Protein AF-N2BM68-F1 (afdb_monomer_lite)

Radius of gyration: 19.88 Å; chains: 1; bounding box: 50×11×54 Å

InterPro domains:
  IPR006119 Resolvase, N-terminal catalytic domain [PF00239] (22-64)
  IPR036162 Resolvase-like, N-terminal catalytic domain superfamily [G3DSA:3.40.50.1390] (15-65)
  IPR036162 Resolvase-like, N-terminal catalytic domain 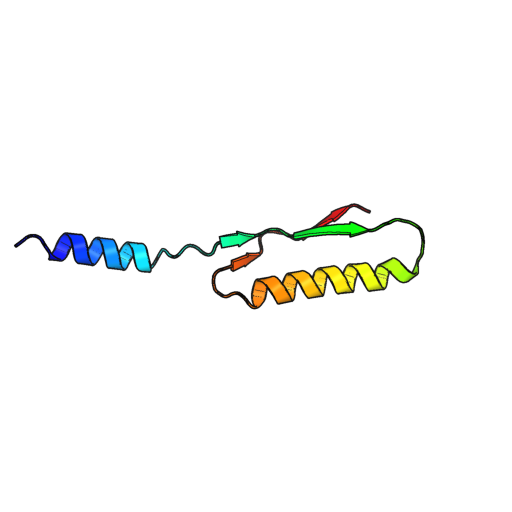superfamily [SSF53041] (21-64)

Foldseek 3Di:
DPVVVVVVVVVVVVVPLPQAEDEAEEEQDPDDPVCVVVVVVVVVVVVVVQVVDPSHDYDYYHYDD

Sequence (65 aa):
MPTLRYERLNQERNMRETKKRVAAYCRVSTDNEDQANSFESQRRYFRQYIERNPDWELYEIFAEM

pLDDT: mean 74.39, std 12.78, range [48.56, 90.38]

Structure (mmCIF, N/CA/C/O backbone):
data_AF-N2BM68-F1
#
_entry.id   AF-N2BM68-F1
#
loop_
_atom_site.group_PDB
_atom_site.id
_atom_site.type_symbol
_atom_site.label_atom_id
_atom_site.label_alt_id
_atom_site.label_comp_id
_atom_site.label_asym_id
_atom_site.label_entity_id
_atom_site.label_seq_id
_atom_site.pdbx_PDB_ins_code
_atom_site.Cartn_x
_atom_site.Cartn_y
_atom_site.Cartn_z
_atom_site.occupancy
_atom_site.B_iso_or_equiv
_atom_site.auth_seq_id
_atom_site.auth_comp_id
_atom_site.auth_asym_id
_atom_site.auth_atom_id
_atom_site.pdbx_PDB_model_num
ATOM 1 N N . MET A 1 1 ? -34.986 6.209 30.415 1.00 48.56 1 MET A N 1
ATOM 2 C CA . MET A 1 1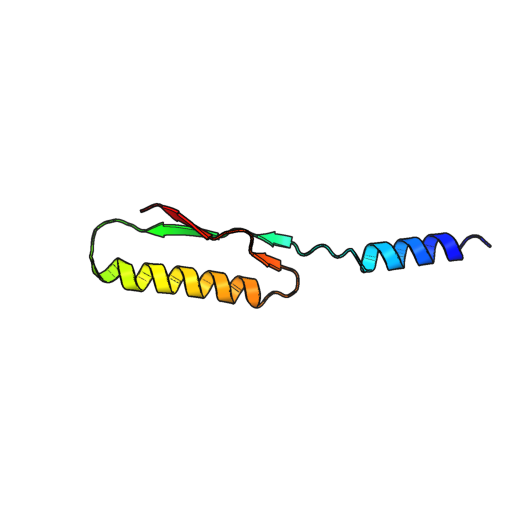 ? -33.594 6.589 30.086 1.00 48.56 1 MET A CA 1
ATOM 3 C C . MET A 1 1 ? -33.117 5.773 28.878 1.00 48.56 1 MET A C 1
ATOM 5 O O . MET A 1 1 ? -32.838 4.595 29.053 1.00 48.56 1 MET A O 1
ATOM 9 N N . PRO A 1 2 ? -33.111 6.325 27.648 1.00 55.56 2 PRO A N 1
ATOM 10 C CA . PRO A 1 2 ? -32.873 5.571 26.407 1.00 55.56 2 PRO A CA 1
ATOM 11 C C . PRO A 1 2 ? -31.407 5.576 25.909 1.00 55.56 2 PRO A C 1
ATOM 13 O O . PRO A 1 2 ? -31.162 5.343 24.726 1.00 55.56 2 PRO A O 1
ATOM 16 N N . THR A 1 3 ? -30.419 5.835 26.770 1.00 61.84 3 THR A N 1
ATOM 17 C CA . THR A 1 3 ? -29.012 6.037 26.357 1.00 61.84 3 THR A CA 1
ATOM 18 C C . THR A 1 3 ? -28.299 4.736 25.953 1.00 61.84 3 THR A C 1
ATOM 20 O O . THR A 1 3 ? -27.591 4.709 24.948 1.00 61.84 3 THR A O 1
ATOM 23 N N . LEU A 1 4 ? -28.636 3.610 26.596 1.00 67.12 4 LEU A N 1
ATOM 24 C CA . LEU A 1 4 ? -28.049 2.279 26.348 1.00 67.12 4 LEU A CA 1
ATOM 25 C C . LEU A 1 4 ? -28.168 1.768 24.899 1.00 67.12 4 LEU A C 1
ATOM 27 O O . LEU A 1 4 ? -27.387 0.914 24.473 1.00 67.12 4 LEU A O 1
ATOM 31 N N . ARG A 1 5 ? -29.169 2.228 24.135 1.00 66.62 5 ARG A N 1
ATOM 32 C CA . ARG A 1 5 ? -29.333 1.845 22.720 1.00 66.62 5 ARG A CA 1
ATOM 33 C C . ARG A 1 5 ? -28.432 2.676 21.808 1.00 66.62 5 ARG A C 1
ATOM 35 O O . ARG A 1 5 ? -27.862 2.128 20.871 1.00 66.62 5 ARG A O 1
ATOM 42 N N . TYR A 1 6 ? -28.295 3.970 22.091 1.00 64.38 6 TYR A N 1
ATOM 43 C CA . TYR A 1 6 ? -27.431 4.865 21.323 1.00 64.38 6 TYR A CA 1
ATOM 44 C C . TYR A 1 6 ? -25.951 4.552 21.548 1.00 64.38 6 TYR A C 1
ATOM 46 O O . TYR A 1 6 ? -25.195 4.503 20.581 1.00 64.38 6 TYR A O 1
ATOM 54 N N . GLU A 1 7 ? -25.557 4.261 22.787 1.00 74.50 7 GLU A N 1
ATOM 55 C CA . GLU A 1 7 ? -24.182 3.887 23.137 1.00 74.50 7 GLU A CA 1
ATOM 56 C C . GLU A 1 7 ? -23.755 2.581 22.445 1.00 74.50 7 GLU A C 1
ATOM 58 O O . GLU A 1 7 ? -22.703 2.545 21.806 1.00 74.50 7 GLU A O 1
ATOM 63 N N . ARG A 1 8 ? -24.617 1.547 22.444 1.00 70.44 8 ARG A N 1
ATOM 64 C CA . ARG A 1 8 ? -24.358 0.287 21.718 1.00 70.44 8 ARG A CA 1
ATOM 65 C C . ARG A 1 8 ? -24.198 0.487 20.212 1.00 70.44 8 ARG A C 1
ATOM 67 O O . ARG A 1 8 ? -23.224 0.012 19.642 1.00 70.44 8 ARG A O 1
ATOM 74 N N . LEU A 1 9 ? -25.092 1.251 19.581 1.00 69.31 9 LEU A N 1
ATOM 75 C CA . LEU A 1 9 ? -25.003 1.554 18.147 1.00 69.31 9 LEU A CA 1
ATOM 76 C C . LEU A 1 9 ? -23.749 2.362 17.786 1.00 69.31 9 LEU A C 1
ATOM 78 O O . LEU A 1 9 ? -23.300 2.325 16.640 1.00 69.31 9 LEU A O 1
ATOM 82 N N . ASN A 1 10 ? -23.207 3.140 18.724 1.00 67.38 10 ASN A N 1
ATOM 83 C CA . ASN A 1 10 ? -21.968 3.881 18.519 1.00 67.38 10 ASN A CA 1
ATOM 84 C C . ASN A 1 10 ? -20.740 2.971 18.667 1.00 67.38 10 ASN A C 1
ATOM 86 O O . ASN A 1 10 ? -19.834 3.059 17.846 1.00 67.38 10 ASN A O 1
ATOM 90 N N . GLN A 1 11 ? -20.747 2.046 19.634 1.00 65.06 11 GLN A N 1
ATOM 91 C CA . GLN A 1 11 ? -19.732 0.992 19.774 1.00 65.06 11 GLN A CA 1
ATOM 92 C C . GLN A 1 11 ? -19.680 0.072 18.544 1.00 65.06 11 GLN A C 1
ATOM 94 O O . GLN A 1 11 ? -18.601 -0.198 18.025 1.00 65.06 11 GLN A O 1
ATOM 99 N N . GLU A 1 12 ? -20.836 -0.355 18.028 1.00 62.72 12 GLU A N 1
ATOM 100 C CA . GLU A 1 12 ? -20.919 -1.187 16.820 1.00 62.72 12 GLU A CA 1
ATOM 101 C C . GLU A 1 12 ? -20.462 -0.443 15.557 1.00 62.72 12 GLU A C 1
ATOM 103 O O . GLU A 1 12 ? -19.867 -1.046 14.666 1.00 62.72 12 GLU A O 1
ATOM 108 N N . ARG A 1 13 ? -20.718 0.870 15.464 1.00 62.00 13 ARG A N 1
ATOM 109 C CA . ARG A 1 13 ? -20.219 1.703 14.357 1.00 62.00 13 ARG A CA 1
ATOM 110 C C . ARG A 1 13 ? -18.717 1.947 14.441 1.00 62.00 13 ARG A C 1
ATOM 112 O O . ARG A 1 13 ? -18.066 1.926 13.408 1.00 62.00 13 ARG A O 1
ATOM 119 N N . ASN A 1 14 ? -18.176 2.115 15.644 1.00 55.53 14 ASN A N 1
ATOM 120 C CA . ASN A 1 14 ? -16.739 2.267 15.869 1.00 55.53 14 ASN A CA 1
ATOM 121 C C . ASN A 1 14 ? -15.974 0.958 15.566 1.00 55.53 14 ASN A C 1
ATOM 123 O O . ASN A 1 14 ? -14.890 0.987 15.006 1.00 55.53 14 ASN A O 1
ATOM 127 N N . MET A 1 15 ? -16.590 -0.211 15.789 1.00 55.94 15 MET A N 1
ATOM 128 C CA . MET A 1 15 ? -16.050 -1.498 15.311 1.00 55.94 15 MET A CA 1
ATOM 129 C C . MET A 1 15 ? -16.078 -1.653 13.781 1.00 55.94 15 MET A C 1
ATOM 131 O O . MET A 1 15 ? -15.390 -2.515 13.240 1.00 55.94 15 MET A O 1
ATOM 135 N N . ARG A 1 16 ? -16.875 -0.839 13.079 1.00 57.03 16 ARG A N 1
ATOM 136 C CA . ARG A 1 16 ? -16.964 -0.795 11.614 1.00 57.03 16 ARG A CA 1
ATOM 137 C C . ARG A 1 16 ? -16.278 0.445 11.049 1.00 57.03 16 ARG A C 1
ATOM 139 O O . ARG A 1 16 ? -16.761 1.002 10.064 1.00 57.03 16 ARG A O 1
ATOM 146 N N . GLU A 1 17 ? -15.152 0.866 11.622 1.00 63.72 17 GLU A N 1
ATOM 14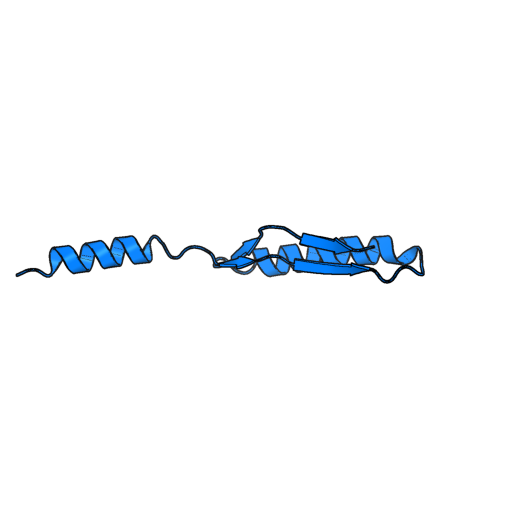7 C CA . GLU A 1 17 ? -14.187 1.669 10.868 1.00 63.72 17 GLU A CA 1
ATOM 148 C C . GLU A 1 17 ? -13.639 0.796 9.731 1.00 63.72 17 GLU A C 1
ATOM 150 O O . GLU A 1 17 ? -12.605 0.139 9.819 1.00 63.72 17 GLU A O 1
ATOM 155 N N . THR A 1 18 ? -14.440 0.681 8.671 1.00 73.81 18 THR A N 1
ATOM 156 C CA . THR A 1 18 ? -14.099 -0.055 7.465 1.00 73.81 18 THR A CA 1
ATOM 157 C C . THR A 1 18 ? -12.880 0.607 6.866 1.00 73.81 18 THR A C 1
ATOM 159 O O . THR A 1 18 ? -12.943 1.778 6.479 1.00 73.81 18 THR A O 1
ATOM 162 N N . LYS A 1 19 ? -11.791 -0.157 6.779 1.00 81.7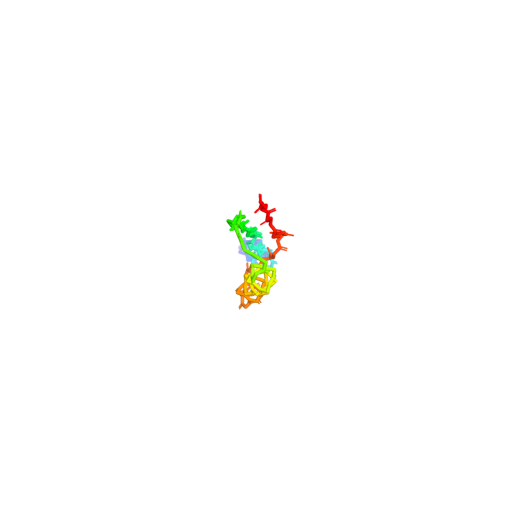5 19 LYS A N 1
ATOM 163 C CA . LYS A 1 19 ? -10.575 0.281 6.108 1.00 81.75 19 LYS A CA 1
ATOM 164 C C . LYS A 1 19 ? -10.925 0.836 4.730 1.00 81.75 19 LYS A C 1
ATOM 166 O O . LYS A 1 19 ? -11.712 0.248 3.983 1.00 81.75 19 LYS A O 1
ATOM 171 N N . LYS A 1 20 ? -10.348 1.984 4.387 1.00 84.50 20 LYS A N 1
ATOM 172 C CA . LYS A 1 20 ? -10.489 2.583 3.064 1.00 84.50 20 LYS A CA 1
ATOM 173 C C . LYS A 1 20 ? -9.829 1.655 2.052 1.00 84.50 20 LYS A C 1
ATOM 175 O O . LYS A 1 20 ? -8.616 1.462 2.076 1.00 84.50 20 LYS A O 1
ATOM 180 N N . ARG A 1 21 ? -10.636 1.080 1.163 1.00 88.75 21 ARG A N 1
ATOM 181 C CA . ARG A 1 21 ? -10.143 0.257 0.056 1.00 88.75 21 ARG A CA 1
ATOM 182 C C . ARG A 1 21 ? -9.473 1.161 -0.971 1.00 88.75 21 ARG A C 1
ATOM 184 O O . ARG A 1 21 ? -10.107 2.084 -1.480 1.00 88.75 21 ARG A O 1
ATOM 191 N N . VAL A 1 22 ? -8.205 0.903 -1.258 1.00 89.62 22 VAL A N 1
ATOM 192 C CA . VAL A 1 22 ? -7.382 1.700 -2.174 1.00 89.62 22 VAL A CA 1
ATOM 193 C C . VAL A 1 22 ? -6.801 0.815 -3.273 1.00 89.62 22 VAL A C 1
ATOM 195 O O . VAL A 1 22 ? -6.476 -0.349 -3.044 1.00 89.62 22 VAL A O 1
ATOM 198 N N . ALA A 1 23 ? -6.666 1.370 -4.474 1.00 89.69 23 ALA A N 1
ATOM 199 C CA . ALA A 1 23 ? -5.991 0.738 -5.602 1.00 89.69 23 ALA A CA 1
ATOM 200 C C . ALA A 1 23 ? -4.886 1.668 -6.108 1.00 89.69 23 ALA A C 1
ATOM 202 O O . ALA A 1 23 ? -5.022 2.891 -6.033 1.00 89.69 23 ALA A O 1
ATOM 203 N N . ALA A 1 24 ? -3.797 1.092 -6.609 1.00 87.12 24 ALA A N 1
ATOM 204 C CA . ALA A 1 24 ? -2.713 1.850 -7.224 1.00 87.12 24 ALA A CA 1
ATOM 205 C C . ALA A 1 24 ? -2.689 1.585 -8.730 1.00 87.12 24 ALA A C 1
ATOM 207 O O . ALA A 1 24 ? -2.949 0.467 -9.163 1.00 87.12 24 ALA A O 1
ATOM 208 N N . TYR A 1 25 ? -2.377 2.612 -9.513 1.00 85.56 25 TYR A N 1
ATOM 209 C CA . TYR A 1 25 ? -2.222 2.517 -10.959 1.00 85.56 25 TYR A CA 1
ATOM 210 C C . TYR A 1 25 ? -0.806 2.950 -11.338 1.00 85.56 25 TYR A C 1
ATOM 212 O O . TYR A 1 25 ? -0.381 4.057 -11.002 1.00 85.56 25 TYR A O 1
ATOM 220 N N . CYS A 1 26 ? -0.078 2.070 -12.015 1.00 80.81 26 CYS A N 1
ATOM 221 C CA . CYS A 1 26 ? 1.277 2.304 -12.493 1.00 80.81 26 CYS A CA 1
ATOM 222 C C . CYS A 1 26 ? 1.280 2.297 -14.026 1.00 80.81 26 CYS A C 1
ATOM 224 O O . CYS A 1 26 ? 0.721 1.400 -14.647 1.00 80.81 26 CYS A O 1
ATOM 226 N N . ARG A 1 27 ? 1.939 3.274 -14.648 1.00 75.19 27 ARG A N 1
ATOM 227 C CA . ARG A 1 27 ? 2.145 3.308 -16.100 1.00 75.19 27 ARG A CA 1
ATOM 228 C C . ARG A 1 27 ? 3.631 3.153 -16.378 1.00 75.19 27 ARG A C 1
ATOM 230 O O . ARG A 1 27 ? 4.421 3.951 -15.875 1.00 75.19 27 ARG A O 1
ATOM 237 N N . VAL A 1 28 ? 4.000 2.144 -17.157 1.00 68.12 28 VAL A N 1
ATOM 238 C CA . VAL A 1 28 ? 5.383 1.935 -17.596 1.00 68.12 28 VAL A CA 1
ATOM 239 C C . VAL A 1 28 ? 5.518 2.528 -18.994 1.00 68.12 28 VAL A C 1
ATOM 241 O O . VAL A 1 28 ? 4.741 2.210 -19.883 1.00 68.12 28 VAL A O 1
ATOM 244 N N . SER A 1 29 ? 6.459 3.450 -19.183 1.00 64.19 29 SER A N 1
ATOM 245 C CA . SER A 1 29 ? 6.736 4.029 -20.500 1.00 64.19 29 SER A CA 1
ATOM 246 C C . SER A 1 29 ? 7.720 3.116 -21.236 1.00 64.19 29 SER A C 1
ATOM 248 O O . SER A 1 29 ? 8.861 2.945 -20.808 1.00 64.19 29 SER A O 1
ATOM 250 N N . THR A 1 30 ? 7.248 2.494 -22.307 1.00 58.22 30 THR A N 1
ATOM 251 C CA . THR A 1 30 ? 7.863 1.381 -23.039 1.00 58.22 30 THR A CA 1
ATOM 252 C C . THR A 1 30 ? 9.016 1.826 -23.960 1.00 58.22 30 THR A C 1
ATOM 254 O O . THR A 1 30 ? 8.827 1.907 -25.167 1.00 58.22 30 THR A O 1
ATOM 257 N N . ASP A 1 31 ? 10.218 2.099 -23.428 1.00 55.91 31 ASP A N 1
ATOM 258 C CA . ASP A 1 31 ? 11.400 2.309 -24.306 1.00 55.91 31 ASP A CA 1
ATOM 259 C C . ASP A 1 31 ? 12.721 1.631 -23.873 1.00 55.91 31 ASP A C 1
ATOM 261 O O . ASP A 1 31 ? 13.596 1.458 -24.710 1.00 55.91 31 ASP A O 1
ATOM 265 N N . ASN A 1 32 ? 12.894 1.138 -22.633 1.00 53.84 32 ASN A N 1
ATOM 266 C CA . ASN A 1 32 ? 14.186 0.554 -22.211 1.00 53.84 32 ASN A CA 1
ATOM 267 C C . ASN A 1 32 ? 14.064 -0.646 -21.250 1.00 53.84 32 ASN A C 1
ATOM 269 O O . ASN A 1 32 ? 13.306 -0.606 -20.285 1.00 53.84 32 ASN A O 1
ATOM 273 N N . GLU A 1 33 ? 14.889 -1.681 -21.455 1.00 55.50 33 GLU A N 1
ATOM 274 C CA . GLU A 1 33 ? 14.963 -2.918 -20.645 1.00 55.50 33 GLU A CA 1
ATOM 275 C C . GLU A 1 33 ? 15.289 -2.692 -19.148 1.00 55.50 33 GLU A C 1
ATOM 277 O O . GLU A 1 33 ? 14.877 -3.483 -18.299 1.00 55.50 33 GLU A O 1
ATOM 282 N N . ASP A 1 34 ? 15.915 -1.565 -18.781 1.00 59.00 34 ASP A N 1
ATOM 283 C CA . ASP A 1 34 ? 16.125 -1.136 -17.381 1.00 59.00 34 ASP A CA 1
ATOM 284 C C . ASP A 1 34 ? 14.811 -0.8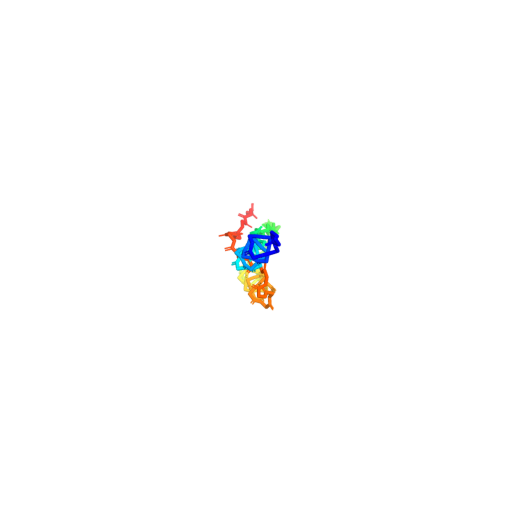89 -16.600 1.00 59.00 34 ASP A C 1
ATOM 286 O O . ASP A 1 34 ? 14.785 -0.831 -15.364 1.00 59.00 34 ASP A O 1
ATOM 290 N N . GLN A 1 35 ? 13.680 -0.769 -17.303 1.00 54.62 35 GLN A N 1
ATOM 291 C CA . GLN A 1 35 ? 12.363 -0.506 -16.720 1.00 54.62 35 GLN A CA 1
ATOM 292 C C . GLN A 1 35 ? 11.781 -1.700 -15.949 1.00 54.62 35 GLN A C 1
ATOM 294 O O . GLN A 1 35 ? 10.948 -1.487 -15.067 1.00 54.62 35 GLN A O 1
ATOM 299 N N . ALA A 1 36 ? 12.226 -2.939 -16.194 1.00 57.09 36 ALA A N 1
ATOM 300 C CA . ALA A 1 36 ? 11.731 -4.107 -15.454 1.00 57.09 36 ALA A CA 1
ATOM 301 C C . ALA A 1 36 ? 12.064 -4.017 -13.949 1.00 57.09 36 ALA A C 1
ATOM 303 O O . ALA A 1 36 ? 11.206 -4.267 -13.097 1.00 57.09 36 ALA A O 1
ATOM 304 N N . ASN A 1 37 ? 13.274 -3.545 -13.619 1.00 60.34 37 ASN A N 1
ATOM 305 C CA . ASN A 1 37 ? 13.683 -3.273 -12.236 1.00 60.34 37 ASN A CA 1
ATOM 306 C C . ASN A 1 37 ? 12.921 -2.082 -11.631 1.00 60.34 37 ASN A C 1
ATOM 308 O O . ASN A 1 37 ? 12.594 -2.079 -10.439 1.00 60.34 37 ASN A O 1
ATOM 312 N N . SER A 1 38 ? 12.591 -1.084 -12.455 1.00 67.00 38 SER A N 1
ATOM 313 C CA . SER A 1 38 ? 11.828 0.097 -12.037 1.00 67.00 38 SER A CA 1
ATOM 314 C C . SER A 1 38 ? 10.354 -0.230 -11.767 1.00 67.00 38 SER A C 1
ATOM 316 O O . SER A 1 38 ? 9.775 0.308 -10.823 1.00 67.00 38 SER A O 1
ATOM 318 N N . PHE A 1 39 ? 9.751 -1.145 -12.531 1.00 71.44 39 PHE A N 1
ATOM 319 C CA . PHE A 1 39 ? 8.365 -1.569 -12.344 1.00 71.44 39 PHE A CA 1
ATOM 320 C C . PHE A 1 39 ? 8.173 -2.369 -11.054 1.00 71.44 39 PHE A C 1
ATOM 322 O O . PHE A 1 39 ? 7.285 -2.060 -10.254 1.00 71.44 39 PHE A O 1
ATOM 329 N N . GLU A 1 40 ? 9.031 -3.364 -10.805 1.00 76.94 40 GLU A N 1
ATOM 330 C CA . GLU A 1 40 ? 8.953 -4.142 -9.568 1.00 76.94 40 GLU A CA 1
ATOM 331 C C . GLU A 1 40 ? 9.179 -3.249 -8.337 1.00 76.94 40 GLU A C 1
ATOM 333 O O . GLU A 1 40 ? 8.455 -3.357 -7.342 1.00 76.94 40 GLU A O 1
ATOM 338 N N . SER A 1 41 ? 10.115 -2.299 -8.435 1.00 81.56 41 SER A N 1
ATOM 339 C CA . SER A 1 41 ? 10.377 -1.311 -7.385 1.00 81.56 41 SER A CA 1
ATOM 340 C C . SER A 1 41 ? 9.168 -0.406 -7.121 1.00 81.56 41 SER A C 1
ATOM 342 O O . SER A 1 41 ? 8.802 -0.212 -5.960 1.00 81.56 41 SER A O 1
ATOM 344 N N . GLN A 1 42 ? 8.490 0.090 -8.165 1.00 79.62 42 GLN A N 1
ATOM 345 C CA . GLN A 1 42 ? 7.261 0.884 -8.023 1.00 79.62 42 GLN A CA 1
ATOM 346 C C . GLN A 1 42 ? 6.138 0.076 -7.363 1.00 79.62 42 GLN A C 1
ATOM 348 O O . GLN A 1 42 ? 5.511 0.550 -6.414 1.00 79.62 42 GLN A O 1
ATOM 353 N N . ARG A 1 43 ? 5.929 -1.177 -7.789 1.00 83.94 43 ARG A N 1
ATOM 354 C CA . ARG A 1 43 ? 4.924 -2.071 -7.189 1.00 83.94 43 ARG A CA 1
ATOM 355 C C . ARG A 1 43 ? 5.184 -2.295 -5.703 1.00 83.94 43 ARG A C 1
ATOM 357 O O . ARG A 1 43 ? 4.262 -2.191 -4.894 1.00 83.94 43 ARG A O 1
ATOM 364 N N . ARG A 1 44 ? 6.438 -2.582 -5.335 1.00 86.75 44 ARG A N 1
ATOM 365 C CA . ARG A 1 44 ? 6.849 -2.768 -3.935 1.00 86.75 44 ARG A CA 1
ATOM 366 C C . ARG A 1 44 ? 6.663 -1.489 -3.121 1.00 86.75 44 ARG A C 1
ATOM 368 O O . ARG A 1 44 ? 6.136 -1.565 -2.014 1.00 86.75 44 ARG A O 1
ATOM 375 N N . TYR A 1 45 ? 7.033 -0.334 -3.672 1.00 87.62 45 TYR A N 1
ATOM 376 C CA . TYR A 1 45 ? 6.873 0.958 -3.010 1.00 87.62 45 TYR A CA 1
ATOM 377 C C . TYR A 1 45 ? 5.405 1.259 -2.690 1.00 87.62 45 TYR A C 1
ATOM 379 O O . TYR A 1 45 ? 5.077 1.509 -1.531 1.00 87.62 45 TYR A O 1
ATOM 387 N N . PHE A 1 46 ? 4.506 1.175 -3.678 1.00 86.88 46 PHE A N 1
ATOM 388 C CA . PHE A 1 46 ? 3.081 1.458 -3.464 1.00 86.88 46 PHE A CA 1
ATOM 389 C C . PHE A 1 46 ? 2.434 0.467 -2.505 1.00 86.88 46 PHE A C 1
ATOM 391 O O . PHE A 1 46 ? 1.650 0.865 -1.645 1.00 86.88 46 PHE A O 1
ATOM 398 N N . ARG A 1 47 ? 2.815 -0.811 -2.593 1.00 88.38 47 ARG A N 1
ATOM 399 C CA . ARG A 1 47 ? 2.371 -1.827 -1.643 1.00 88.38 47 ARG A CA 1
ATOM 400 C C . ARG A 1 47 ? 2.777 -1.464 -0.212 1.00 88.38 47 ARG A C 1
ATOM 402 O O . ARG A 1 47 ? 1.913 -1.380 0.653 1.00 88.38 47 ARG A O 1
ATOM 409 N N . GLN A 1 48 ? 4.057 -1.171 0.027 1.00 90.19 48 GLN A N 1
ATOM 410 C CA . GLN A 1 48 ? 4.541 -0.777 1.354 1.00 90.19 48 GLN A CA 1
ATOM 411 C C . GLN A 1 48 ? 3.925 0.536 1.845 1.00 90.19 48 GLN A C 1
ATOM 413 O O . GLN A 1 48 ? 3.650 0.679 3.033 1.00 90.19 48 GLN A O 1
ATOM 418 N N . TYR A 1 49 ? 3.708 1.501 0.953 1.00 89.44 49 TYR A N 1
ATOM 419 C CA . TYR A 1 49 ? 3.078 2.774 1.288 1.00 89.44 49 TYR A CA 1
ATOM 420 C C . TYR A 1 49 ? 1.637 2.581 1.776 1.00 89.44 49 TYR A C 1
ATOM 422 O O . TYR A 1 49 ? 1.229 3.183 2.769 1.00 89.44 49 TYR A O 1
ATOM 430 N N . ILE A 1 50 ? 0.886 1.694 1.121 1.00 88.25 50 ILE A N 1
ATOM 431 C CA . ILE A 1 50 ? -0.490 1.374 1.500 1.00 88.25 50 ILE A CA 1
ATOM 432 C C . ILE A 1 50 ? -0.521 0.529 2.778 1.00 88.25 50 ILE A C 1
ATOM 434 O O . ILE A 1 50 ? -1.272 0.858 3.689 1.00 88.25 50 ILE A O 1
ATOM 438 N N . GLU A 1 51 ? 0.340 -0.486 2.9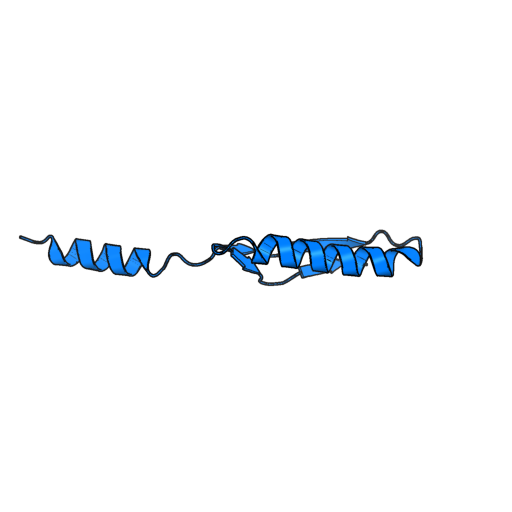03 1.00 86.75 51 GLU A N 1
ATOM 439 C CA . GLU A 1 51 ? 0.422 -1.335 4.106 1.00 86.75 51 GLU A CA 1
ATOM 440 C C . GLU A 1 51 ? 0.855 -0.564 5.367 1.00 86.75 51 GLU A C 1
ATOM 442 O O . GLU A 1 51 ? 0.513 -0.959 6.479 1.00 86.75 51 GLU A O 1
ATOM 447 N N . ARG A 1 52 ? 1.571 0.560 5.221 1.00 90.38 52 ARG A N 1
ATOM 448 C CA . ARG A 1 52 ? 1.914 1.451 6.344 1.00 90.38 52 ARG A CA 1
ATOM 449 C C . ARG A 1 52 ? 0.709 2.175 6.944 1.00 90.38 52 ARG A C 1
ATOM 451 O O . ARG A 1 52 ? 0.822 2.668 8.063 1.00 90.38 52 ARG A O 1
ATOM 458 N N . ASN A 1 53 ? -0.410 2.261 6.228 1.00 87.38 53 ASN A N 1
ATOM 459 C CA . ASN A 1 53 ? -1.624 2.910 6.709 1.00 87.38 53 ASN A CA 1
ATOM 460 C C . ASN A 1 53 ? -2.590 1.836 7.243 1.00 87.38 53 ASN A C 1
ATOM 462 O O . ASN A 1 53 ? -3.207 1.133 6.443 1.00 87.38 53 ASN A O 1
ATOM 466 N N . PRO A 1 54 ? -2.757 1.689 8.573 1.00 84.31 54 PRO A N 1
ATOM 467 C CA . PRO A 1 54 ? -3.617 0.649 9.151 1.00 84.31 54 PRO A CA 1
ATOM 468 C C . PRO A 1 54 ? -5.098 0.828 8.783 1.00 84.31 54 PRO A C 1
ATOM 470 O O . PRO A 1 54 ? -5.849 -0.150 8.753 1.00 84.31 54 PRO A O 1
ATOM 473 N N . ASP A 1 55 ? -5.489 2.059 8.449 1.00 87.25 55 ASP A N 1
ATOM 474 C CA . ASP A 1 55 ? -6.818 2.436 7.972 1.00 87.25 55 ASP A CA 1
ATOM 475 C C . ASP A 1 55 ? -7.060 2.102 6.499 1.00 87.25 55 ASP A C 1
ATOM 477 O O . ASP A 1 55 ? -8.160 2.343 6.002 1.00 87.25 55 ASP A O 1
ATOM 481 N N . TRP A 1 56 ? -6.054 1.627 5.760 1.00 89.50 56 TRP A N 1
ATOM 482 C CA . TRP A 1 56 ? -6.166 1.337 4.332 1.00 89.50 56 TRP A CA 1
ATOM 483 C C . TRP A 1 56 ? -6.106 -0.166 4.067 1.00 89.50 56 TRP A C 1
ATOM 485 O O . TRP A 1 56 ? -5.440 -0.935 4.758 1.00 89.50 56 TRP A O 1
ATOM 495 N N . GLU A 1 57 ? -6.826 -0.588 3.036 1.00 88.25 57 GLU A N 1
ATOM 496 C CA . GLU A 1 57 ? -6.824 -1.958 2.541 1.00 88.25 57 GLU A CA 1
ATOM 497 C C . GLU A 1 57 ? -6.480 -1.938 1.053 1.00 88.25 57 GLU A C 1
ATOM 499 O O . GLU A 1 57 ? -7.200 -1.344 0.247 1.00 88.25 57 GLU A O 1
ATOM 504 N N . LEU A 1 58 ? -5.357 -2.560 0.687 1.00 89.12 58 LEU A N 1
ATOM 505 C CA . LEU A 1 58 ? -4.956 -2.685 -0.709 1.00 89.12 58 LEU A CA 1
ATOM 506 C C . LEU A 1 58 ? -5.918 -3.633 -1.432 1.00 89.12 58 LEU A C 1
ATOM 508 O O . LEU A 1 58 ? -5.986 -4.812 -1.094 1.00 89.12 58 LEU A O 1
ATOM 512 N N . TYR A 1 59 ? -6.614 -3.126 -2.447 1.00 88.81 59 TYR A N 1
ATOM 513 C CA . TYR A 1 59 ? -7.418 -3.951 -3.341 1.00 88.81 59 TYR A CA 1
ATOM 514 C C . TYR A 1 59 ? -6.544 -4.605 -4.412 1.00 88.81 59 TYR A C 1
ATOM 516 O O . TYR A 1 59 ? -6.394 -5.822 -4.429 1.00 88.81 59 TYR A O 1
ATOM 524 N N . GLU A 1 60 ? -5.941 -3.793 -5.283 1.00 86.38 60 GLU A N 1
ATOM 525 C CA . GLU A 1 60 ? -5.104 -4.268 -6.383 1.00 86.38 60 GLU A CA 1
ATOM 526 C C . GLU A 1 60 ? -4.166 -3.156 -6.877 1.00 86.38 60 GLU A C 1
ATOM 528 O O . GLU A 1 60 ? -4.438 -1.963 -6.702 1.00 86.38 60 GLU A O 1
ATOM 533 N N . ILE A 1 61 ? -3.041 -3.554 -7.474 1.00 85.69 61 ILE A N 1
ATOM 534 C CA . ILE A 1 61 ? -2.121 -2.648 -8.166 1.00 85.69 61 ILE A CA 1
ATOM 535 C C . ILE A 1 61 ? -2.231 -2.952 -9.657 1.00 85.69 61 ILE A C 1
ATOM 537 O O . ILE A 1 61 ? -1.771 -4.002 -10.107 1.00 85.69 61 ILE A O 1
ATOM 541 N N . PHE A 1 62 ? -2.836 -2.032 -10.397 1.00 85.00 62 PHE A N 1
ATOM 542 C CA . PHE A 1 62 ? -2.963 -2.086 -11.845 1.00 85.00 62 PHE A CA 1
ATOM 543 C C . PHE A 1 62 ? -1.707 -1.530 -12.497 1.00 85.00 62 PHE A C 1
ATOM 545 O O . PHE A 1 62 ? -1.130 -0.549 -12.023 1.00 85.00 62 PHE A O 1
ATOM 552 N N . ALA A 1 63 ? -1.300 -2.150 -13.595 1.00 81.12 63 ALA A N 1
ATOM 553 C CA . ALA A 1 63 ? -0.176 -1.689 -14.378 1.00 81.12 63 ALA A CA 1
ATOM 554 C C . ALA A 1 63 ? -0.466 -1.811 -15.869 1.00 81.12 63 ALA A C 1
ATOM 556 O O . ALA A 1 63 ? -0.838 -2.892 -16.322 1.00 81.12 63 ALA A O 1
ATOM 557 N N . GLU A 1 64 ? -0.270 -0.723 -16.609 1.00 72.88 64 GLU A N 1
ATOM 558 C CA . GLU A 1 64 ? -0.265 -0.731 -18.075 1.00 72.88 64 GLU A CA 1
ATOM 559 C C . GLU A 1 64 ? 1.183 -0.643 -18.580 1.00 72.88 64 GLU A C 1
ATOM 561 O O . GLU A 1 64 ? 1.974 0.169 -18.079 1.00 72.88 64 GLU A O 1
ATOM 566 N N . MET A 1 65 ? 1.513 -1.537 -19.520 1.00 63.16 65 MET A N 1
ATOM 567 C CA . MET A 1 65 ? 2.787 -1.605 -20.251 1.00 63.16 65 MET A CA 1
ATOM 568 C C . MET A 1 65 ? 2.765 -0.724 -21.497 1.00 63.16 65 MET A C 1
ATOM 570 O O . MET A 1 65 ? 1.661 -0.542 -22.058 1.00 63.16 65 MET A O 1
#

Secondary structure (DSSP, 8-state):
--HHHHHHHHHHHHTT---EEEEEEEE--TT-TTHHHHHHHHHHHHHHHHHT-TTEEEEEEEEE-

Organism: NCBI:txid1235802